Protein AF-A0A962MPN9-F1 (afdb_monomer_lite)

pLDDT: mean 79.96, std 17.38, range [30.86, 95.5]

Radius of gyration: 17.79 Å; chains: 1; bounding box: 42×38×43 Å

Foldseek 3Di:
DVLVQVLLCCLQPPDPDVVSVVCCVPPVVQCPHVLSVLVCLVPDDPNVPDPSCVDPSNDAPLVVQADPQSWGPDQKDADPVCVVVSVVVCCVPVVDDDDDDPPDDDDDDDCPPHPNVSVCVVNVSSVQVHVCCVPVVMDGPPDPDTDPDRDDDDDDDDD

Sequence (159 aa):
LDRIASAFTYYRSYTKVPAEKKLMEEKYSFLKTFEDFVHWFNDVEHIEEQEMMRWSHFRKQTDYICDANNNVIVDLLFPVEDMERGLELLHKRYHFTEEVPHKNKSAPQKYDKLPVKAIERYFSEDFKIWNQAINDKIIFNHNNKPGLNLPEENSVSYA

Structure (mmCIF, N/CA/C/O backbone):
data_AF-A0A962MPN9-F1
#
_entry.id   AF-A0A962MPN9-F1
#
loop_
_atom_site.group_PDB
_atom_site.id
_atom_site.type_symbol
_atom_site.label_atom_id
_atom_site.label_alt_id
_atom_site.label_comp_id
_atom_site.label_asym_id
_atom_site.label_entity_id
_atom_site.label_seq_id
_atom_site.pdbx_PDB_ins_code
_atom_site.Cartn_x
_atom_site.Cartn_y
_atom_site.Cartn_z
_atom_site.occupancy
_atom_site.B_iso_or_equiv
_atom_site.auth_seq_id
_atom_site.auth_comp_id
_atom_site.auth_asym_id
_atom_site.auth_atom_id
_atom_site.pdbx_PDB_model_num
ATOM 1 N N . LEU A 1 1 ? 3.409 0.975 4.683 1.00 89.50 1 LEU A N 1
ATOM 2 C CA . LEU A 1 1 ? 4.438 0.640 3.665 1.00 89.50 1 LEU A CA 1
ATOM 3 C C . LEU A 1 1 ? 4.542 -0.862 3.411 1.00 89.50 1 LEU A C 1
ATOM 5 O O . LEU A 1 1 ? 4.569 -1.242 2.246 1.00 89.50 1 LEU A O 1
ATOM 9 N N . ASP A 1 2 ? 4.505 -1.710 4.445 1.00 90.12 2 ASP A N 1
ATOM 10 C CA . ASP A 1 2 ? 4.624 -3.174 4.299 1.00 90.12 2 ASP A CA 1
ATOM 11 C C . ASP A 1 2 ? 3.665 -3.802 3.284 1.00 90.12 2 ASP A C 1
ATOM 13 O O . ASP A 1 2 ? 4.076 -4.638 2.482 1.00 90.12 2 ASP A O 1
ATOM 17 N N . ARG A 1 3 ? 2.406 -3.346 3.231 1.00 91.62 3 ARG A N 1
ATOM 18 C CA . ARG A 1 3 ? 1.443 -3.786 2.206 1.00 91.62 3 ARG A CA 1
ATOM 19 C C . ARG A 1 3 ? 1.958 -3.573 0.779 1.00 91.62 3 ARG A C 1
ATOM 21 O O . ARG A 1 3 ? 1.795 -4.440 -0.072 1.00 91.62 3 ARG A O 1
ATOM 28 N N . ILE A 1 4 ? 2.576 -2.424 0.520 1.00 93.81 4 ILE A N 1
ATOM 29 C CA . ILE A 1 4 ? 3.038 -2.016 -0.811 1.00 93.81 4 ILE A CA 1
ATOM 30 C C . ILE A 1 4 ? 4.305 -2.795 -1.179 1.00 93.81 4 ILE A C 1
ATOM 32 O O . ILE A 1 4 ? 4.406 -3.305 -2.292 1.00 93.81 4 ILE A O 1
ATOM 36 N N . ALA A 1 5 ? 5.226 -2.970 -0.228 1.00 93.50 5 ALA A N 1
ATOM 37 C CA . ALA A 1 5 ? 6.402 -3.821 -0.406 1.00 93.50 5 ALA A CA 1
ATOM 38 C C . ALA A 1 5 ? 6.016 -5.286 -0.667 1.00 93.50 5 ALA A C 1
ATOM 40 O O . ALA A 1 5 ? 6.582 -5.942 -1.547 1.00 93.50 5 ALA A O 1
ATOM 41 N N . SER A 1 6 ? 5.005 -5.784 0.050 1.00 91.81 6 SER A N 1
ATOM 42 C CA . SER A 1 6 ? 4.424 -7.110 -0.160 1.00 91.81 6 SER A CA 1
ATOM 43 C C . SER A 1 6 ? 3.791 -7.238 -1.550 1.00 91.81 6 SER A C 1
ATOM 45 O O . SER A 1 6 ? 4.087 -8.195 -2.261 1.00 91.81 6 SER A O 1
ATOM 47 N N . ALA A 1 7 ? 3.008 -6.247 -1.993 1.00 94.31 7 ALA A N 1
ATOM 48 C CA . ALA A 1 7 ? 2.419 -6.214 -3.334 1.00 94.31 7 ALA A CA 1
ATOM 49 C C . ALA A 1 7 ? 3.487 -6.230 -4.440 1.00 94.31 7 ALA A C 1
ATOM 51 O O . ALA A 1 7 ? 3.417 -7.047 -5.358 1.00 94.31 7 ALA A O 1
ATOM 52 N N . PHE A 1 8 ? 4.515 -5.385 -4.322 1.00 95.19 8 PHE A N 1
ATOM 53 C CA . PHE A 1 8 ? 5.650 -5.381 -5.243 1.00 95.19 8 PHE A CA 1
ATOM 54 C C . PHE A 1 8 ? 6.341 -6.752 -5.291 1.00 95.19 8 PHE A C 1
ATOM 56 O O . PHE A 1 8 ? 6.541 -7.321 -6.366 1.00 95.19 8 PHE A O 1
ATOM 63 N N . THR A 1 9 ? 6.646 -7.322 -4.123 1.00 93.56 9 THR A N 1
ATOM 64 C CA . THR A 1 9 ? 7.297 -8.635 -4.011 1.00 93.56 9 THR A CA 1
ATOM 65 C C . THR A 1 9 ? 6.435 -9.742 -4.616 1.00 93.56 9 THR A C 1
ATOM 67 O O . THR A 1 9 ? 6.953 -10.629 -5.300 1.00 93.56 9 THR A O 1
ATOM 70 N N . TYR A 1 10 ? 5.118 -9.683 -4.409 1.00 94.62 10 TYR A N 1
ATOM 71 C CA . TYR A 1 10 ? 4.167 -10.604 -5.012 1.00 94.62 10 TYR A CA 1
ATOM 72 C C . TYR A 1 10 ? 4.250 -10.564 -6.538 1.00 94.62 10 TYR A C 1
ATOM 74 O O . TYR A 1 10 ? 4.498 -11.602 -7.147 1.00 94.62 10 TYR A O 1
ATOM 82 N N . TYR A 1 11 ? 4.127 -9.398 -7.174 1.00 94.38 11 TYR A N 1
ATOM 83 C CA . TYR A 1 11 ? 4.184 -9.331 -8.639 1.00 94.38 11 TYR A CA 1
ATOM 84 C C . TYR A 1 11 ? 5.557 -9.684 -9.199 1.00 94.38 11 TYR A C 1
ATOM 86 O O . TYR A 1 11 ? 5.652 -10.326 -10.243 1.00 94.38 11 TYR A O 1
ATOM 94 N N . ARG A 1 12 ? 6.629 -9.319 -8.494 1.00 92.62 12 ARG A N 1
ATOM 95 C CA . ARG A 1 12 ? 7.991 -9.584 -8.954 1.00 92.62 12 ARG A CA 1
ATOM 96 C C . ARG A 1 12 ? 8.363 -11.067 -8.938 1.00 92.62 12 ARG A C 1
ATOM 98 O O . ARG A 1 12 ? 9.171 -11.480 -9.775 1.00 92.62 12 ARG A O 1
ATOM 105 N N . SER A 1 13 ? 7.815 -11.834 -7.994 1.00 91.56 13 SER A N 1
ATOM 106 C CA . SER A 1 13 ? 8.314 -13.181 -7.674 1.00 91.56 13 SER A CA 1
ATOM 107 C C . SER A 1 13 ? 7.246 -14.272 -7.637 1.00 91.56 13 SER A C 1
ATOM 109 O O . SER A 1 13 ? 7.570 -15.440 -7.837 1.00 91.56 13 SER A O 1
ATOM 111 N N . TYR A 1 14 ? 5.987 -13.924 -7.370 1.00 91.88 14 TYR A N 1
ATOM 112 C CA . TYR A 1 14 ? 4.946 -14.888 -7.002 1.00 91.88 14 TYR A CA 1
ATOM 113 C C . TYR A 1 14 ? 3.658 -14.798 -7.822 1.00 91.88 14 TYR A C 1
ATOM 115 O O . TYR A 1 14 ? 2.824 -15.702 -7.695 1.00 91.88 14 TYR A O 1
ATOM 123 N N . THR A 1 15 ? 3.468 -13.764 -8.652 1.00 91.69 15 THR A N 1
ATOM 124 C CA . THR A 1 15 ? 2.257 -13.676 -9.477 1.00 91.69 15 THR A CA 1
ATOM 125 C C . THR A 1 15 ? 2.124 -14.913 -10.357 1.00 91.69 15 THR A C 1
ATOM 127 O O . THR A 1 15 ? 3.067 -15.376 -11.005 1.00 91.69 15 THR A O 1
ATOM 130 N N . LYS A 1 16 ? 0.913 -15.468 -10.355 1.00 92.69 16 LYS A N 1
ATOM 131 C CA . LYS A 1 16 ? 0.535 -16.613 -11.187 1.00 92.69 16 LYS A CA 1
ATOM 132 C C . LYS A 1 16 ? -0.175 -16.177 -12.466 1.00 92.69 16 LYS A C 1
ATOM 134 O O . LYS A 1 16 ? -0.528 -17.035 -13.269 1.00 92.69 16 LYS A O 1
ATOM 139 N N . VAL A 1 17 ? -0.400 -14.875 -12.652 1.00 94.00 17 VAL A N 1
ATOM 140 C CA . VAL A 1 17 ? -1.077 -14.326 -13.827 1.00 94.00 17 VAL A CA 1
ATOM 141 C C . VAL A 1 17 ? -0.037 -14.126 -14.935 1.00 94.00 17 VAL A C 1
ATOM 143 O O . VAL A 1 17 ? 0.849 -13.280 -14.793 1.00 94.00 17 VAL A O 1
ATOM 146 N N . PRO A 1 18 ? -0.114 -14.862 -16.062 1.00 94.00 18 PRO A N 1
ATOM 147 C CA . PRO A 1 18 ? 0.922 -14.802 -17.095 1.00 94.00 18 PRO A CA 1
ATOM 148 C C . PRO A 1 18 ? 1.121 -13.404 -17.694 1.00 94.00 18 PRO A C 1
ATOM 150 O O . PRO A 1 18 ? 2.247 -13.027 -18.001 1.00 94.00 18 PRO A O 1
ATOM 153 N N . ALA A 1 19 ? 0.042 -12.627 -17.833 1.00 92.00 19 ALA A N 1
ATOM 154 C CA . ALA A 1 19 ? 0.103 -11.263 -18.357 1.00 92.00 19 ALA A CA 1
ATOM 155 C C . ALA A 1 19 ? 0.866 -10.308 -17.423 1.00 92.00 19 ALA A C 1
ATOM 157 O O . ALA A 1 19 ? 1.701 -9.539 -17.891 1.00 92.00 19 ALA A O 1
ATOM 158 N N . GLU A 1 20 ? 0.631 -10.392 -16.110 1.00 93.00 20 GLU A N 1
ATOM 159 C CA . GLU A 1 20 ? 1.348 -9.586 -15.112 1.00 93.00 20 GLU A CA 1
ATOM 160 C C . GLU A 1 20 ? 2.828 -9.962 -15.075 1.00 93.00 20 GLU A C 1
ATOM 162 O O . GLU A 1 20 ? 3.690 -9.087 -15.103 1.00 93.00 20 GLU A O 1
ATOM 167 N N . LYS A 1 21 ? 3.125 -11.269 -15.100 1.00 93.81 21 LYS A N 1
ATOM 168 C CA . LYS A 1 21 ? 4.500 -11.772 -15.161 1.00 93.81 21 LYS A CA 1
ATOM 169 C C . LYS A 1 21 ? 5.236 -11.236 -16.389 1.00 93.81 21 LYS A C 1
ATOM 171 O O . LYS A 1 21 ? 6.329 -10.694 -16.255 1.00 93.81 21 LYS A O 1
ATOM 176 N N . LYS A 1 22 ? 4.616 -11.339 -17.568 1.00 94.00 22 LYS A N 1
ATOM 177 C CA . LYS A 1 22 ? 5.178 -10.822 -18.819 1.00 94.00 22 LYS A CA 1
ATOM 178 C C . LYS A 1 22 ? 5.441 -9.318 -18.726 1.00 94.00 22 LYS A C 1
ATOM 180 O O . LYS A 1 22 ? 6.519 -8.866 -19.094 1.00 94.00 22 LYS A O 1
ATOM 185 N N . LEU A 1 23 ? 4.500 -8.547 -18.179 1.00 93.12 23 LEU A N 1
ATOM 186 C CA . LEU A 1 23 ? 4.677 -7.103 -18.031 1.00 93.12 23 LEU A CA 1
ATOM 187 C C . LEU A 1 23 ? 5.813 -6.751 -17.056 1.00 93.12 23 LEU A C 1
ATOM 189 O O . LEU A 1 23 ? 6.588 -5.835 -17.331 1.00 93.12 23 LEU A O 1
ATOM 193 N N . MET A 1 24 ? 5.960 -7.498 -15.955 1.00 94.12 24 MET A N 1
ATOM 194 C CA . MET A 1 24 ? 7.097 -7.347 -15.039 1.00 94.12 24 MET A CA 1
ATOM 195 C C . MET A 1 24 ? 8.438 -7.651 -15.716 1.00 94.12 24 MET A C 1
ATOM 197 O O . MET A 1 24 ? 9.421 -6.966 -15.452 1.00 94.12 24 MET A O 1
ATOM 201 N N . GLU A 1 25 ? 8.488 -8.660 -16.585 1.00 93.62 25 GLU A N 1
ATOM 202 C CA . GLU A 1 25 ? 9.706 -9.076 -17.291 1.00 93.62 25 GLU A CA 1
ATOM 203 C C . GLU A 1 25 ? 10.066 -8.160 -18.472 1.00 93.62 25 GLU A C 1
ATOM 205 O O . GLU A 1 25 ? 11.246 -7.962 -18.753 1.00 93.62 25 GLU A O 1
ATOM 210 N N . GLU A 1 26 ? 9.081 -7.582 -19.157 1.00 94.50 26 GLU A N 1
ATOM 211 C CA . GLU A 1 26 ? 9.316 -6.763 -20.352 1.00 94.50 26 GLU A CA 1
ATOM 212 C C . GLU A 1 26 ? 9.415 -5.270 -20.031 1.00 94.50 26 GLU A C 1
ATOM 214 O O . GLU A 1 26 ? 10.349 -4.601 -20.471 1.00 94.50 26 GLU A O 1
ATOM 219 N N . LYS A 1 27 ? 8.465 -4.740 -19.254 1.00 93.25 27 LYS A N 1
ATOM 220 C CA . LYS A 1 27 ? 8.316 -3.296 -19.020 1.00 93.25 27 LYS A CA 1
ATOM 221 C C . LYS A 1 27 ? 8.939 -2.845 -17.708 1.00 93.25 27 LYS A C 1
ATOM 223 O O . LYS A 1 27 ? 9.502 -1.759 -17.656 1.00 93.25 27 LYS A O 1
ATOM 228 N N . TYR A 1 28 ? 8.860 -3.670 -16.665 1.00 94.44 28 TYR A N 1
ATOM 229 C CA . TYR A 1 28 ? 9.300 -3.312 -15.311 1.00 94.44 28 TYR A CA 1
ATOM 230 C C . TYR A 1 28 ? 10.523 -4.109 -14.833 1.00 94.44 28 TYR A C 1
ATOM 232 O O . TYR A 1 28 ? 10.784 -4.202 -13.635 1.00 94.44 28 TYR A O 1
ATOM 240 N N . SER A 1 29 ? 11.318 -4.661 -15.755 1.00 95.00 29 SER A N 1
ATOM 241 C CA . SER A 1 29 ? 12.476 -5.512 -15.430 1.00 95.00 29 SER A CA 1
ATOM 242 C C . SER A 1 29 ? 13.605 -4.791 -14.692 1.00 95.00 29 SER A C 1
ATOM 244 O O . SER A 1 29 ? 14.422 -5.432 -14.023 1.00 95.00 29 SER A O 1
ATOM 246 N N . PHE A 1 30 ? 13.642 -3.461 -14.787 1.00 94.38 30 PHE A N 1
ATOM 247 C CA . PHE A 1 30 ? 14.568 -2.610 -14.045 1.00 94.38 30 PHE A CA 1
ATOM 248 C C . PHE A 1 30 ? 14.208 -2.489 -12.554 1.00 94.38 30 PHE A C 1
ATOM 250 O O . PHE A 1 30 ? 15.084 -2.168 -11.757 1.00 94.38 30 PHE A O 1
ATOM 257 N N . LEU A 1 31 ? 12.971 -2.814 -12.159 1.00 95.50 31 LEU A N 1
ATOM 258 C CA . LEU A 1 31 ? 12.532 -2.842 -10.763 1.00 95.50 31 LEU A CA 1
ATOM 259 C C . LEU A 1 31 ? 12.936 -4.171 -10.111 1.00 95.50 31 LEU A C 1
ATOM 261 O O . LEU A 1 31 ? 12.177 -5.147 -10.093 1.00 95.50 31 LEU A O 1
ATOM 265 N N . LYS A 1 32 ? 14.170 -4.250 -9.609 1.00 94.19 32 LYS A N 1
ATOM 266 C CA . LYS A 1 32 ? 14.713 -5.480 -9.004 1.00 94.19 32 LYS A CA 1
ATOM 267 C C . LYS A 1 32 ? 14.435 -5.553 -7.511 1.00 94.19 32 LYS A C 1
ATOM 269 O O . LYS A 1 32 ? 14.269 -6.646 -6.973 1.00 94.19 32 LYS A O 1
ATOM 274 N N . THR A 1 33 ? 14.382 -4.403 -6.860 1.00 94.12 33 THR A N 1
ATOM 275 C CA . THR A 1 33 ? 14.201 -4.248 -5.422 1.00 94.12 33 THR A CA 1
ATOM 276 C C . THR A 1 33 ? 13.030 -3.320 -5.124 1.00 94.12 33 THR A C 1
ATOM 278 O O . THR A 1 33 ? 12.568 -2.572 -5.986 1.00 94.12 33 THR A O 1
ATOM 281 N N . PHE A 1 34 ? 12.542 -3.357 -3.882 1.00 93.75 34 PHE A N 1
ATOM 282 C CA . PHE A 1 34 ? 11.523 -2.402 -3.454 1.00 93.75 34 PHE A CA 1
ATOM 283 C C . PHE A 1 34 ? 12.058 -0.962 -3.458 1.00 93.75 34 PHE A C 1
ATOM 285 O O . PHE A 1 34 ? 11.311 -0.038 -3.746 1.00 93.75 34 PHE A O 1
ATOM 292 N N . GLU A 1 35 ? 13.355 -0.769 -3.210 1.00 94.19 35 GLU A N 1
ATOM 293 C CA . GLU A 1 35 ? 14.014 0.534 -3.333 1.00 94.19 35 GLU A CA 1
ATOM 294 C C . GLU A 1 35 ? 13.963 1.061 -4.776 1.00 94.19 35 GLU A C 1
ATOM 296 O O . GLU A 1 35 ? 13.543 2.199 -4.978 1.00 94.19 35 GLU A O 1
ATOM 301 N N . ASP A 1 36 ? 14.257 0.221 -5.779 1.00 94.44 36 ASP A N 1
ATOM 302 C CA . ASP A 1 36 ? 14.101 0.595 -7.197 1.00 94.44 36 ASP A CA 1
ATOM 303 C C . ASP A 1 36 ? 12.661 1.024 -7.500 1.00 94.44 36 ASP A C 1
ATOM 305 O O . ASP A 1 36 ? 12.433 2.015 -8.192 1.00 94.44 36 ASP A O 1
ATOM 309 N N . PHE A 1 37 ? 11.681 0.291 -6.957 1.00 95.12 37 PHE A N 1
ATOM 310 C CA . PHE A 1 37 ? 10.267 0.637 -7.085 1.00 95.12 37 PHE A CA 1
ATOM 311 C C . PHE A 1 37 ? 9.956 1.995 -6.459 1.00 95.12 37 PHE A C 1
ATOM 313 O O . PHE A 1 37 ? 9.275 2.793 -7.094 1.00 95.12 37 PHE A O 1
ATOM 320 N N . VAL A 1 38 ? 10.460 2.291 -5.258 1.00 94.44 38 VAL A N 1
ATOM 321 C CA . VAL A 1 38 ? 10.243 3.594 -4.611 1.00 94.44 38 VAL A CA 1
ATOM 322 C C . VAL A 1 38 ? 10.856 4.723 -5.438 1.00 94.44 38 VAL A C 1
ATOM 324 O O . VAL A 1 38 ? 10.197 5.740 -5.646 1.00 94.44 38 VAL A O 1
ATOM 327 N N . HIS A 1 39 ? 12.082 4.564 -5.938 1.00 93.56 39 HIS A N 1
ATOM 328 C CA . HIS A 1 39 ? 12.716 5.576 -6.787 1.00 93.56 39 HIS A CA 1
ATOM 329 C C . HIS A 1 39 ? 11.924 5.817 -8.069 1.00 93.56 39 HIS A C 1
ATOM 331 O O . HIS A 1 39 ? 11.510 6.943 -8.328 1.00 93.56 39 HIS A O 1
ATOM 337 N N . TRP A 1 40 ? 11.599 4.746 -8.792 1.00 93.50 40 TRP A N 1
ATOM 338 C CA . TRP A 1 40 ? 10.746 4.822 -9.972 1.00 93.50 40 TRP A CA 1
ATOM 339 C C . TRP A 1 40 ? 9.404 5.500 -9.678 1.00 93.50 40 TRP A C 1
ATOM 341 O O . TRP A 1 40 ? 8.980 6.369 -10.428 1.00 93.50 40 TRP A O 1
ATOM 351 N N . PHE A 1 41 ? 8.756 5.166 -8.562 1.00 93.62 41 PHE A N 1
ATOM 352 C CA . PHE A 1 41 ? 7.472 5.754 -8.186 1.00 93.62 41 PHE A CA 1
ATOM 353 C C . PHE A 1 41 ? 7.565 7.271 -7.953 1.00 93.62 41 PHE A C 1
ATOM 355 O O . PHE A 1 41 ? 6.614 7.992 -8.240 1.00 93.62 41 PHE A O 1
ATOM 362 N N . ASN A 1 42 ? 8.690 7.770 -7.431 1.00 91.12 42 ASN A N 1
ATOM 363 C CA . ASN A 1 42 ? 8.895 9.210 -7.240 1.00 91.12 42 ASN A CA 1
ATOM 364 C C . ASN A 1 42 ? 9.197 9.957 -8.539 1.00 91.12 42 ASN A C 1
ATOM 366 O O . ASN A 1 42 ? 8.844 11.130 -8.643 1.00 91.12 42 ASN A O 1
ATOM 370 N N . ASP A 1 43 ? 9.855 9.291 -9.486 1.00 89.75 43 ASP A N 1
ATOM 371 C CA . ASP A 1 43 ? 10.333 9.904 -10.727 1.00 89.75 43 ASP A CA 1
ATOM 372 C C . ASP A 1 43 ? 9.277 9.878 -11.848 1.00 89.75 43 ASP A C 1
ATOM 374 O O . ASP A 1 43 ? 9.426 10.559 -12.862 1.00 89.75 43 ASP A O 1
ATOM 378 N N . VAL A 1 44 ? 8.208 9.091 -11.692 1.00 83.62 44 VAL A N 1
ATOM 379 C CA . VAL A 1 44 ? 7.149 8.943 -12.698 1.00 83.62 44 VAL A CA 1
ATOM 380 C C . VAL A 1 44 ? 6.099 10.042 -12.583 1.00 83.62 44 VAL A C 1
ATOM 382 O O . VAL A 1 44 ? 5.385 10.162 -11.586 1.00 83.62 44 VAL A O 1
ATOM 385 N N . GLU A 1 45 ? 5.927 10.780 -13.676 1.00 79.81 45 GLU A N 1
ATOM 386 C CA . GLU A 1 45 ? 4.739 11.597 -13.905 1.00 79.81 45 GLU A CA 1
ATOM 387 C C . GLU A 1 45 ? 3.553 10.692 -14.293 1.00 79.81 45 GLU A C 1
ATOM 389 O O . GLU A 1 45 ? 3.714 9.722 -15.036 1.00 79.81 45 GLU A O 1
ATOM 394 N N . HIS A 1 46 ? 2.356 10.999 -13.784 1.00 79.62 46 HIS A N 1
ATOM 395 C CA . HIS A 1 46 ? 1.116 10.252 -14.059 1.00 79.62 46 HIS A CA 1
ATOM 396 C C . HIS A 1 46 ? 1.149 8.782 -13.611 1.00 79.62 46 HIS A C 1
ATOM 398 O O . HIS A 1 46 ? 0.922 7.845 -14.381 1.00 79.62 46 HIS A O 1
ATOM 404 N N . ILE A 1 47 ? 1.420 8.562 -12.326 1.00 83.44 47 ILE A N 1
ATOM 405 C CA . ILE A 1 47 ? 1.511 7.223 -11.738 1.00 83.44 47 ILE A CA 1
ATOM 406 C C . ILE A 1 47 ? 0.203 6.413 -11.880 1.00 83.44 47 ILE A C 1
ATOM 408 O O . ILE A 1 47 ? 0.258 5.202 -12.078 1.00 83.44 47 ILE A O 1
ATOM 412 N N . GLU A 1 48 ? -0.967 7.063 -11.879 1.00 78.56 48 GLU A N 1
ATOM 413 C CA . GLU A 1 48 ? -2.285 6.445 -12.113 1.00 78.56 48 GLU A CA 1
ATOM 414 C C . GLU A 1 48 ? -2.422 5.820 -13.515 1.00 78.56 48 GLU A C 1
ATOM 416 O O . GLU A 1 48 ? -3.204 4.887 -13.733 1.00 78.56 48 GLU A O 1
ATOM 421 N N . GLU A 1 49 ? -1.677 6.337 -14.492 1.00 80.56 49 GLU A N 1
ATOM 422 C CA . GLU A 1 49 ? -1.695 5.846 -15.870 1.00 80.56 49 GLU A CA 1
ATOM 423 C C . GLU A 1 49 ? -0.834 4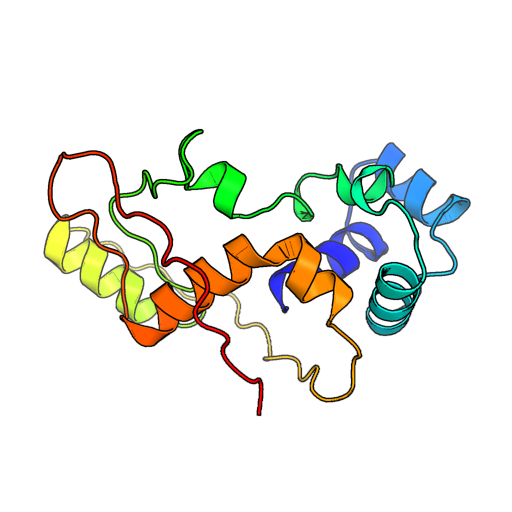.590 -16.042 1.00 80.56 49 GLU A C 1
ATOM 425 O O . GLU A 1 49 ? -0.981 3.860 -17.027 1.00 80.56 49 GLU A O 1
ATOM 430 N N . GLN A 1 50 ? 0.021 4.285 -15.061 1.00 84.94 50 GLN A N 1
ATOM 431 C CA . GLN A 1 50 ? 0.868 3.104 -15.090 1.00 84.94 50 GLN A CA 1
ATOM 432 C C . GLN A 1 50 ? 0.035 1.831 -14.926 1.00 84.94 50 GLN A C 1
ATOM 434 O O . GLN A 1 50 ? -0.680 1.642 -13.945 1.00 84.94 50 GLN A O 1
ATOM 439 N N . GLU A 1 51 ? 0.182 0.902 -15.871 1.00 87.88 51 GLU A N 1
ATOM 440 C CA . GLU A 1 51 ? -0.557 -0.367 -15.884 1.00 87.88 51 GLU A CA 1
ATOM 441 C C . GLU A 1 51 ? -0.378 -1.175 -14.596 1.00 87.88 51 GLU A C 1
ATOM 443 O O . GLU A 1 51 ? -1.352 -1.736 -14.098 1.00 87.88 51 GLU A O 1
ATOM 448 N N . MET A 1 52 ? 0.831 -1.183 -14.021 1.00 87.38 52 MET A N 1
ATOM 449 C CA . MET A 1 52 ? 1.099 -1.850 -12.742 1.00 87.38 52 MET A CA 1
ATOM 450 C C . MET A 1 52 ? 0.202 -1.319 -11.612 1.00 87.38 52 MET A C 1
ATOM 452 O O . MET A 1 52 ? -0.271 -2.098 -10.787 1.00 87.38 52 MET A O 1
ATOM 456 N N . MET A 1 53 ? -0.100 -0.017 -11.597 1.00 89.81 53 MET A N 1
ATOM 457 C CA . MET A 1 53 ? -0.931 0.600 -10.556 1.00 89.81 53 MET A CA 1
ATOM 458 C C . MET A 1 53 ? -2.408 0.217 -10.651 1.00 89.81 53 MET A C 1
ATOM 460 O O . MET A 1 53 ? -3.152 0.400 -9.690 1.00 89.81 53 MET A O 1
ATOM 464 N N . ARG A 1 54 ? -2.832 -0.371 -11.775 1.00 88.38 54 ARG A N 1
ATOM 465 C CA . ARG A 1 54 ? -4.193 -0.892 -11.969 1.00 88.38 54 ARG A CA 1
ATOM 466 C C . ARG A 1 54 ? -4.369 -2.304 -11.420 1.00 88.38 54 ARG A C 1
ATOM 468 O O . ARG A 1 54 ? -5.487 -2.819 -11.410 1.00 88.38 54 ARG A O 1
ATOM 475 N N . TRP A 1 55 ? -3.291 -2.958 -10.994 1.00 91.75 55 TRP A N 1
ATOM 476 C CA . TRP A 1 55 ? -3.373 -4.316 -10.481 1.00 91.75 55 TRP A CA 1
ATOM 477 C C . TRP A 1 55 ? -3.927 -4.355 -9.054 1.00 91.75 55 TRP A C 1
ATOM 479 O O . TRP A 1 55 ? -3.682 -3.469 -8.236 1.00 91.75 55 TRP A O 1
ATOM 489 N N . SER A 1 56 ? -4.648 -5.429 -8.727 1.00 90.00 56 SER A N 1
ATOM 490 C CA . SER A 1 56 ? -5.468 -5.536 -7.510 1.00 90.00 56 SER A CA 1
ATOM 491 C C . SER A 1 56 ? -4.700 -5.298 -6.204 1.00 90.00 56 SER A C 1
ATOM 493 O O . SER A 1 56 ? -5.215 -4.621 -5.317 1.00 90.00 56 SER A O 1
ATOM 495 N N . HIS A 1 57 ? -3.461 -5.783 -6.089 1.00 90.62 57 HIS A N 1
ATOM 496 C CA . HIS A 1 57 ? -2.628 -5.575 -4.895 1.00 90.62 57 HIS A CA 1
ATOM 497 C C . HIS A 1 57 ? -2.132 -4.126 -4.717 1.00 90.62 57 HIS A C 1
ATOM 499 O O . HIS A 1 57 ? -1.770 -3.759 -3.601 1.00 90.62 57 HIS A O 1
ATOM 505 N N . PHE A 1 58 ? -2.135 -3.299 -5.771 1.00 92.62 58 PHE A N 1
ATOM 506 C CA . PHE A 1 58 ? -1.820 -1.865 -5.686 1.00 92.62 58 PHE A CA 1
ATOM 507 C C . PHE A 1 58 ? -3.059 -0.983 -5.541 1.00 92.62 58 PHE A C 1
ATOM 509 O O . PHE A 1 58 ? -2.927 0.219 -5.309 1.00 92.62 58 PHE A O 1
ATOM 516 N N . ARG A 1 59 ? -4.261 -1.567 -5.598 1.00 91.88 59 ARG A N 1
ATOM 517 C CA . ARG A 1 59 ? -5.497 -0.849 -5.291 1.00 91.88 59 ARG A CA 1
ATOM 518 C C . ARG A 1 59 ? -5.439 -0.273 -3.873 1.00 91.88 59 ARG A C 1
ATOM 520 O O . ARG A 1 59 ? -4.850 -0.889 -2.973 1.00 91.88 59 ARG A O 1
ATOM 527 N N . LYS A 1 60 ? -6.009 0.918 -3.678 1.00 92.31 60 LYS A N 1
ATOM 528 C CA . LYS A 1 60 ? -6.121 1.548 -2.356 1.00 92.31 60 LYS A CA 1
ATOM 529 C C . LYS A 1 60 ? -7.016 0.694 -1.461 1.00 92.31 60 LYS A C 1
ATOM 531 O O . LYS A 1 60 ? -7.941 0.045 -1.942 1.00 92.31 60 LYS A O 1
ATOM 536 N N . GLN A 1 61 ? -6.710 0.637 -0.172 1.00 91.62 61 GLN A N 1
ATOM 537 C CA . GLN A 1 61 ? -7.543 -0.079 0.793 1.00 91.62 61 GLN A CA 1
ATOM 538 C C . GLN A 1 61 ? -8.871 0.643 1.009 1.00 91.62 61 GLN A C 1
ATOM 540 O O . GLN A 1 61 ? -9.892 -0.023 1.161 1.00 91.62 61 GLN A O 1
ATOM 545 N N . THR A 1 62 ? -8.866 1.977 0.951 1.00 91.69 62 THR A N 1
ATOM 546 C CA . THR A 1 62 ? -10.069 2.820 1.034 1.00 91.69 62 THR A CA 1
ATOM 547 C C . THR A 1 62 ? -11.138 2.420 0.019 1.00 91.69 62 THR A C 1
ATOM 549 O O . THR A 1 62 ? -12.307 2.354 0.381 1.00 91.69 62 THR A O 1
ATOM 552 N N . ASP A 1 63 ? -10.751 2.004 -1.190 1.00 91.00 63 ASP A N 1
ATOM 553 C CA . ASP A 1 63 ? -11.677 1.500 -2.217 1.00 91.00 63 ASP A CA 1
ATOM 554 C C . ASP A 1 63 ? -12.516 0.283 -1.777 1.00 91.00 63 ASP A 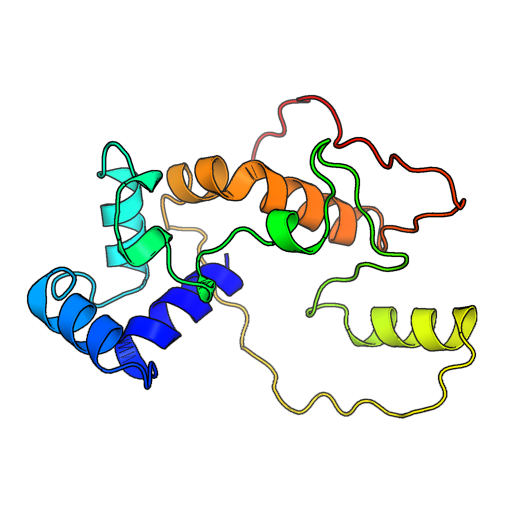C 1
ATOM 556 O O . ASP A 1 63 ? -13.520 -0.032 -2.417 1.00 91.00 63 ASP A O 1
ATOM 560 N N . TYR A 1 64 ? -12.079 -0.454 -0.751 1.00 91.00 64 TYR A N 1
ATOM 561 C CA . TYR A 1 64 ? -12.776 -1.635 -0.232 1.00 91.00 64 TYR A CA 1
ATOM 562 C C . TYR A 1 64 ? -13.598 -1.352 1.024 1.00 91.00 64 TYR A C 1
ATOM 564 O O . TYR A 1 64 ? -14.501 -2.124 1.343 1.00 91.00 64 TYR A O 1
ATOM 572 N N . ILE A 1 65 ? -13.258 -0.297 1.764 1.00 89.88 65 ILE A N 1
ATOM 573 C CA . ILE A 1 65 ? -13.809 -0.033 3.100 1.00 89.88 65 ILE A CA 1
ATOM 574 C C . ILE A 1 65 ? -14.537 1.300 3.198 1.00 89.88 65 ILE A C 1
ATOM 576 O O . ILE A 1 65 ? -15.097 1.576 4.257 1.00 89.88 65 ILE A O 1
ATOM 580 N N . CYS A 1 66 ? -14.547 2.102 2.132 1.00 87.44 66 CYS A N 1
ATOM 581 C CA . CYS A 1 66 ? -15.256 3.369 2.066 1.00 87.44 66 CYS A CA 1
ATOM 582 C C . CYS A 1 66 ? -16.358 3.367 0.995 1.00 87.44 66 CYS A C 1
ATOM 584 O O . CYS A 1 66 ? -16.276 2.655 -0.006 1.00 87.44 66 CYS A O 1
ATOM 586 N N . ASP A 1 67 ? -17.392 4.183 1.205 1.00 87.25 67 ASP A N 1
ATOM 587 C CA . ASP A 1 67 ? -18.371 4.520 0.168 1.00 87.25 67 ASP A CA 1
ATOM 588 C C . ASP A 1 67 ? -17.829 5.584 -0.809 1.00 87.25 67 ASP A C 1
ATOM 590 O O . ASP A 1 67 ? -16.709 6.079 -0.679 1.00 87.25 67 ASP A O 1
ATOM 594 N N . ALA A 1 68 ? -18.647 5.973 -1.792 1.00 86.19 68 ALA A N 1
ATOM 595 C CA . ALA A 1 68 ? -18.296 7.001 -2.778 1.00 86.19 68 ALA A CA 1
ATOM 596 C C . ALA A 1 68 ? -18.084 8.410 -2.183 1.00 86.19 68 ALA A C 1
ATOM 598 O O . ALA A 1 68 ? -17.575 9.287 -2.875 1.00 86.19 68 ALA A O 1
ATOM 59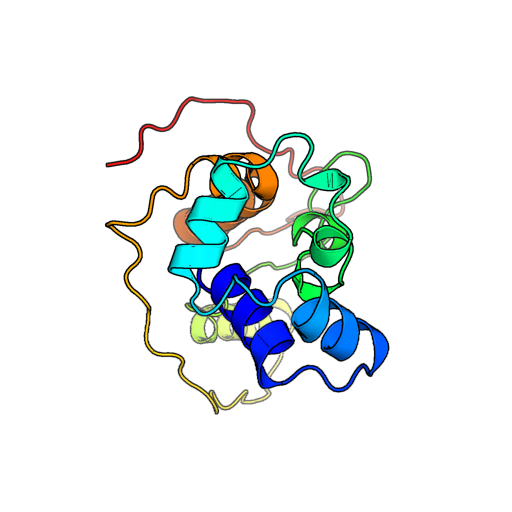9 N N . ASN A 1 69 ? -18.480 8.634 -0.928 1.00 83.00 69 ASN A N 1
ATOM 600 C CA . ASN A 1 69 ? -18.271 9.878 -0.190 1.00 83.00 69 ASN A CA 1
ATOM 601 C C . ASN A 1 69 ? -17.107 9.759 0.810 1.00 83.00 69 ASN A C 1
ATOM 603 O O . ASN A 1 69 ? -16.985 10.598 1.700 1.00 83.00 69 ASN A O 1
ATOM 607 N N . ASN A 1 70 ? -16.265 8.727 0.679 1.00 76.62 70 ASN A N 1
ATOM 608 C CA . ASN A 1 70 ? -15.143 8.431 1.566 1.00 76.62 70 ASN A CA 1
ATOM 609 C C . ASN A 1 70 ? -15.529 8.108 3.024 1.00 76.62 70 ASN A C 1
ATOM 611 O O . ASN A 1 70 ? -14.686 8.193 3.919 1.00 76.62 70 ASN A O 1
ATOM 615 N N . ASN A 1 71 ? -16.768 7.683 3.279 1.00 81.44 71 ASN A N 1
ATOM 616 C CA . ASN A 1 71 ? -17.178 7.235 4.609 1.00 81.44 71 ASN A CA 1
ATOM 617 C C . ASN A 1 71 ? -16.833 5.766 4.814 1.00 81.44 71 ASN A C 1
ATOM 619 O O . ASN A 1 71 ? -17.190 4.941 3.977 1.00 81.44 71 ASN A O 1
ATOM 623 N N . VAL A 1 72 ? -16.244 5.416 5.960 1.00 83.56 72 VAL A N 1
ATOM 624 C CA . VAL A 1 72 ? -15.981 4.012 6.319 1.00 83.56 72 VAL A CA 1
ATOM 625 C C . VAL A 1 72 ? -17.301 3.235 6.458 1.00 83.56 72 VAL A C 1
ATOM 627 O O . VAL A 1 72 ? -18.167 3.614 7.247 1.00 83.56 72 VAL A O 1
ATOM 630 N N . ILE A 1 73 ? -17.451 2.139 5.707 1.00 86.62 73 ILE A N 1
ATOM 631 C CA . ILE A 1 73 ? -18.675 1.313 5.644 1.00 86.62 73 ILE A CA 1
ATOM 632 C C . ILE A 1 73 ? -18.591 0.005 6.439 1.00 86.62 73 ILE A C 1
ATOM 634 O O . ILE A 1 73 ? -19.539 -0.777 6.433 1.00 86.62 73 ILE A O 1
ATOM 638 N N . VAL A 1 74 ? -17.468 -0.257 7.106 1.00 84.25 74 VAL A N 1
ATOM 639 C CA . VAL A 1 74 ? -17.279 -1.458 7.931 1.00 84.25 74 VAL A CA 1
ATOM 640 C C . VAL A 1 74 ? -17.571 -1.174 9.404 1.00 84.25 74 VAL A C 1
ATOM 642 O O . VAL A 1 74 ? -17.301 -0.083 9.903 1.00 84.25 74 VAL A O 1
ATOM 645 N N . ASP A 1 75 ? -18.094 -2.172 10.121 1.00 81.00 75 ASP A N 1
ATOM 646 C CA . ASP A 1 75 ? -18.407 -2.045 11.553 1.00 81.00 75 ASP A CA 1
ATOM 647 C C . ASP A 1 75 ? -17.163 -2.041 12.446 1.00 81.00 75 ASP A C 1
ATOM 649 O O . ASP A 1 75 ? -17.177 -1.482 13.548 1.00 81.00 75 ASP A O 1
ATOM 653 N N . LEU A 1 76 ? -16.112 -2.725 11.991 1.00 80.56 76 LEU A N 1
ATOM 654 C CA . LEU A 1 76 ? -14.868 -2.905 12.716 1.00 80.56 76 LEU A CA 1
ATOM 655 C C . LEU A 1 76 ? -13.694 -2.933 11.736 1.00 80.56 76 LEU A C 1
ATOM 657 O O . LEU A 1 76 ? -13.659 -3.756 10.822 1.00 80.56 76 LEU A O 1
ATOM 661 N N . LEU A 1 77 ? -12.710 -2.069 11.980 1.00 85.88 77 LEU A N 1
ATOM 662 C CA . LEU A 1 77 ? -11.424 -2.066 11.289 1.00 85.88 77 LEU A CA 1
ATOM 663 C C . LEU A 1 77 ? -10.292 -2.097 12.319 1.00 85.88 77 LEU A C 1
ATOM 665 O O . LEU A 1 77 ? -10.266 -1.279 13.241 1.00 85.88 77 LEU A O 1
ATOM 669 N N . PHE A 1 78 ? -9.353 -3.026 12.150 1.00 84.06 78 PHE A N 1
ATOM 670 C CA . PHE A 1 78 ? -8.154 -3.131 12.977 1.00 84.06 78 PHE A CA 1
ATOM 671 C C . PHE A 1 78 ? -6.934 -3.522 12.129 1.00 84.06 78 PHE A C 1
ATOM 673 O O . PHE A 1 78 ? -7.088 -4.194 11.105 1.00 84.06 78 PHE A O 1
ATOM 680 N N . PRO A 1 79 ? -5.726 -3.094 12.531 1.00 84.19 79 PRO A N 1
ATOM 681 C CA . PRO A 1 79 ? -4.492 -3.436 11.836 1.00 84.19 79 PRO A CA 1
ATOM 682 C C . PRO A 1 79 ? -4.136 -4.919 12.007 1.00 84.19 79 PRO A C 1
ATOM 684 O O . PRO A 1 79 ? -4.401 -5.512 13.053 1.00 84.19 79 PRO A O 1
ATOM 687 N N . VAL A 1 80 ? -3.482 -5.518 11.007 1.00 83.00 80 VAL A N 1
ATOM 688 C CA . VAL A 1 80 ? -3.016 -6.922 11.062 1.00 83.00 80 VAL A CA 1
ATOM 689 C C . VAL A 1 80 ? -2.007 -7.120 12.203 1.00 83.00 80 VAL A C 1
ATOM 691 O O . VAL A 1 80 ? -1.941 -8.173 12.829 1.00 83.00 80 VAL A O 1
ATOM 694 N N . GLU A 1 81 ? -1.255 -6.075 12.507 1.00 79.88 81 GLU A N 1
ATOM 695 C CA . GLU A 1 81 ? -0.242 -5.971 13.544 1.00 79.88 81 GLU A CA 1
ATOM 696 C C . GLU A 1 81 ? -0.856 -5.998 14.955 1.00 79.88 81 GLU A C 1
ATOM 698 O O . GLU A 1 81 ? -0.165 -6.374 15.897 1.00 79.88 81 GLU A O 1
ATOM 703 N N . ASP A 1 82 ? -2.147 -5.665 15.094 1.00 81.06 82 ASP A N 1
ATOM 704 C CA . ASP A 1 82 ? -2.927 -5.740 16.344 1.00 81.06 82 ASP A CA 1
ATOM 705 C C . ASP A 1 82 ? -4.080 -6.761 16.211 1.00 81.06 82 ASP A C 1
ATOM 707 O O . ASP A 1 82 ? -5.184 -6.572 16.729 1.00 81.06 82 ASP A O 1
ATOM 711 N N . MET A 1 83 ? -3.844 -7.853 15.467 1.00 83.75 83 MET A N 1
ATOM 712 C CA . MET A 1 83 ? -4.854 -8.883 15.185 1.00 83.75 83 MET A CA 1
ATOM 713 C C . MET A 1 83 ? -5.437 -9.507 16.456 1.00 83.75 83 MET A C 1
ATOM 715 O O . MET A 1 83 ? -6.644 -9.715 16.515 1.00 83.75 83 MET A O 1
ATOM 719 N N . GLU A 1 84 ? -4.613 -9.784 17.472 1.00 82.88 84 GLU A N 1
ATOM 720 C CA . GLU A 1 84 ? -5.076 -10.361 18.746 1.00 82.88 84 GLU A CA 1
ATOM 721 C C . GLU A 1 84 ? -6.157 -9.482 19.377 1.00 82.88 84 GLU A C 1
ATOM 723 O O . GLU A 1 84 ? -7.251 -9.950 19.695 1.00 82.88 84 GLU A O 1
ATOM 728 N N . ARG A 1 85 ? -5.905 -8.176 19.449 1.00 81.19 85 ARG A N 1
ATOM 729 C CA . ARG A 1 85 ? -6.887 -7.228 19.951 1.00 81.19 85 ARG A CA 1
ATOM 730 C C . ARG A 1 85 ? -8.102 -7.105 19.039 1.00 81.19 85 ARG A C 1
ATOM 732 O O . ARG A 1 85 ? -9.222 -7.030 19.537 1.00 81.19 85 ARG A O 1
ATOM 739 N N . GLY A 1 86 ? -7.903 -7.094 17.722 1.00 83.31 86 GLY A N 1
ATOM 740 C CA . GLY A 1 86 ? -8.986 -7.148 16.739 1.00 83.31 86 GLY A CA 1
ATOM 741 C C . GLY A 1 86 ? -9.969 -8.288 17.015 1.00 83.31 86 GLY A C 1
ATOM 742 O O . GLY A 1 86 ? -11.183 -8.081 17.086 1.00 83.31 86 GLY A O 1
ATOM 743 N N . LEU A 1 87 ? -9.429 -9.483 17.260 1.00 84.81 87 LEU A N 1
ATOM 744 C CA . LEU A 1 87 ? -10.188 -10.688 17.584 1.00 84.81 87 LEU A CA 1
ATOM 745 C C . LEU A 1 87 ? -10.886 -10.594 18.944 1.00 84.81 87 LEU A C 1
ATOM 747 O O . LEU A 1 87 ? -12.051 -10.973 19.049 1.00 84.81 87 LEU A O 1
ATOM 751 N N . GLU A 1 88 ? -10.240 -10.033 19.971 1.00 83.88 88 GLU A N 1
ATOM 752 C CA . GLU A 1 88 ? -10.890 -9.807 21.272 1.00 83.88 88 GLU A CA 1
ATOM 753 C C . GLU A 1 88 ? -12.156 -8.949 21.150 1.00 83.88 88 GLU A C 1
ATOM 755 O O . GLU A 1 88 ? -13.138 -9.157 21.865 1.00 83.88 88 GLU A O 1
ATOM 760 N N . LEU A 1 89 ? -12.151 -7.968 20.250 1.00 82.62 89 LEU A N 1
ATOM 761 C CA . LEU A 1 89 ? -13.290 -7.077 20.036 1.00 82.62 89 LEU A CA 1
ATOM 762 C C . LEU A 1 89 ? -14.394 -7.750 19.243 1.00 82.62 89 LEU A C 1
ATOM 764 O O . LEU A 1 89 ? -15.567 -7.554 19.563 1.00 82.62 89 LEU A O 1
ATOM 768 N N . LEU A 1 90 ? -14.027 -8.560 18.248 1.00 84.69 90 LEU A N 1
ATOM 769 C CA . LEU A 1 90 ? -14.974 -9.426 17.555 1.00 84.69 90 LEU A CA 1
ATOM 770 C C . LEU A 1 90 ? -15.660 -10.365 18.550 1.00 84.69 90 LEU A C 1
ATOM 772 O O . LEU A 1 90 ? -16.887 -10.463 18.547 1.00 84.69 90 LEU A O 1
ATOM 776 N N . HIS A 1 91 ? -14.901 -10.975 19.464 1.00 83.81 91 HIS A N 1
ATOM 777 C CA . HIS A 1 91 ? -15.455 -11.829 20.509 1.00 83.81 91 HIS A CA 1
ATOM 778 C C . HIS A 1 91 ? -16.398 -11.056 21.440 1.00 83.81 91 HIS A C 1
ATOM 780 O O . HIS A 1 91 ? -17.526 -11.487 21.673 1.00 83.81 91 HIS A O 1
ATOM 786 N N . LYS A 1 92 ? -15.987 -9.875 21.922 1.00 82.44 92 LYS A N 1
ATOM 787 C CA . LYS A 1 92 ? -16.809 -9.038 22.815 1.00 82.44 92 LYS A CA 1
ATOM 788 C C . LYS A 1 92 ? -18.092 -8.531 22.157 1.00 82.44 92 LYS A C 1
ATOM 790 O O . LYS A 1 92 ? -19.113 -8.446 22.831 1.00 82.44 92 LYS A O 1
ATOM 795 N N . ARG A 1 93 ? -18.042 -8.151 20.876 1.00 81.75 93 ARG A N 1
ATOM 796 C CA . ARG A 1 93 ? -19.167 -7.509 20.177 1.00 81.75 93 ARG A CA 1
ATOM 797 C C . ARG A 1 93 ? -20.116 -8.504 19.522 1.00 81.75 93 ARG A C 1
ATOM 799 O O . ARG A 1 93 ? -21.318 -8.266 19.520 1.00 81.75 93 ARG A O 1
ATOM 806 N N . TYR A 1 94 ? -19.582 -9.584 18.963 1.00 83.06 94 TYR A N 1
ATOM 807 C CA . TYR A 1 94 ? -20.343 -10.533 18.149 1.00 83.06 94 TYR A CA 1
ATOM 808 C C . TYR A 1 94 ? -20.397 -11.936 18.748 1.00 83.06 94 TYR A C 1
ATOM 810 O O . TYR A 1 94 ? -20.906 -12.846 18.102 1.00 83.06 94 TYR A O 1
ATOM 818 N N . HIS A 1 95 ? -19.883 -12.124 19.968 1.00 84.50 95 HIS A N 1
ATOM 819 C CA . HIS A 1 95 ? -19.801 -13.433 20.622 1.00 84.50 95 HIS A CA 1
ATOM 820 C C . HIS A 1 95 ? -19.065 -14.474 19.762 1.00 84.50 95 HIS A C 1
ATOM 822 O O . HIS A 1 95 ? -19.393 -15.656 19.775 1.00 84.50 95 HIS A O 1
ATOM 828 N N . PHE A 1 96 ? -18.066 -14.021 19.000 1.00 78.88 96 PHE A N 1
ATOM 829 C CA . PHE A 1 96 ? -17.232 -14.876 18.163 1.00 78.88 96 PHE A CA 1
ATOM 830 C C . PHE A 1 96 ? -16.222 -15.654 19.014 1.00 78.88 96 PHE A C 1
ATOM 832 O O . PHE A 1 96 ? -15.290 -15.060 19.547 1.00 78.88 96 PHE A O 1
ATOM 839 N N . THR A 1 97 ? -16.405 -16.966 19.157 1.00 78.38 97 THR A N 1
ATOM 840 C CA . THR A 1 97 ? -15.627 -17.807 20.087 1.00 78.38 97 THR A CA 1
ATOM 841 C C . THR A 1 97 ? -14.519 -18.627 19.426 1.00 78.38 97 THR A C 1
ATOM 843 O O . THR A 1 97 ? -13.922 -19.471 20.092 1.00 78.38 97 THR A O 1
ATOM 846 N N . GLU A 1 98 ? -14.269 -18.467 18.125 1.00 79.94 98 GLU A N 1
ATOM 847 C CA . GLU A 1 98 ? -13.259 -19.284 17.446 1.00 79.94 98 GLU A CA 1
ATOM 848 C C . GLU A 1 98 ? -11.845 -18.755 17.698 1.00 79.94 98 GLU A C 1
ATOM 850 O O . GLU A 1 98 ? -11.582 -17.551 17.654 1.00 79.94 98 GLU A O 1
ATOM 855 N N . GLU A 1 99 ? -10.910 -19.677 17.913 1.00 77.56 99 GLU A N 1
ATOM 856 C CA . GLU A 1 99 ? -9.491 -19.352 17.944 1.00 77.56 99 GLU A CA 1
ATOM 857 C C . GLU A 1 99 ? -8.971 -19.146 16.520 1.00 77.56 99 GLU A C 1
ATOM 859 O O . GLU A 1 99 ? -9.075 -20.028 15.665 1.00 77.56 99 GLU A O 1
ATOM 864 N N . VAL A 1 100 ? -8.349 -17.993 16.275 1.00 76.50 100 VAL A N 1
ATOM 865 C CA . VAL A 1 100 ? -7.672 -17.712 15.008 1.00 76.50 100 VAL A CA 1
ATOM 866 C C . VAL A 1 100 ? -6.164 -17.824 15.233 1.00 76.50 100 VAL A C 1
ATOM 868 O O . VAL A 1 100 ? -5.550 -16.909 15.784 1.00 76.50 100 VAL A O 1
ATOM 871 N N . PRO A 1 101 ? -5.528 -18.941 14.835 1.00 73.12 101 PRO A N 1
ATOM 872 C CA . PRO A 1 101 ? -4.101 -19.118 15.043 1.00 73.12 101 PRO A CA 1
ATOM 873 C C . PRO A 1 101 ? -3.308 -18.157 14.155 1.00 73.12 101 PRO A C 1
ATOM 875 O O . PRO A 1 101 ? -3.447 -18.157 12.928 1.00 73.12 101 PRO A O 1
ATOM 878 N N . HIS A 1 102 ? -2.405 -17.387 14.761 1.00 71.31 102 HIS A N 1
ATOM 879 C CA . HIS A 1 102 ? -1.482 -16.531 14.024 1.00 71.31 102 HIS A CA 1
ATOM 880 C C . HIS A 1 102 ? -0.385 -17.389 13.368 1.00 71.31 102 HIS A C 1
ATOM 882 O O . HIS A 1 102 ? 0.652 -17.674 13.964 1.00 71.31 102 HIS A O 1
ATOM 888 N N . LYS A 1 103 ? -0.636 -17.855 12.138 1.00 71.88 103 LYS A N 1
ATOM 889 C CA . LYS A 1 103 ? 0.253 -18.800 11.432 1.00 71.88 103 LYS A CA 1
ATOM 890 C C . LYS A 1 103 ? 1.510 -18.163 10.838 1.00 71.88 103 LYS A C 1
ATOM 892 O O . LYS A 1 103 ? 2.519 -18.847 10.710 1.00 71.88 103 LYS A O 1
ATOM 897 N N . ASN A 1 104 ? 1.455 -16.883 10.474 1.00 69.25 104 ASN A N 1
ATOM 898 C CA . ASN A 1 104 ? 2.527 -16.205 9.748 1.00 69.25 104 ASN A CA 1
ATOM 899 C C . ASN A 1 104 ? 2.874 -14.889 10.436 1.00 69.25 104 ASN A C 1
ATOM 901 O O . ASN A 1 104 ? 2.026 -14.010 10.498 1.00 69.25 104 ASN A O 1
ATOM 905 N N . LYS A 1 105 ? 4.122 -14.732 10.883 1.00 69.06 105 LYS A N 1
ATOM 906 C CA . LYS A 1 105 ? 4.659 -13.439 11.317 1.00 69.06 105 LYS A CA 1
ATOM 907 C C . LYS A 1 105 ? 5.634 -12.927 10.268 1.00 69.06 105 LYS A C 1
ATOM 909 O O . LYS A 1 105 ? 6.681 -13.532 10.044 1.00 69.06 105 LYS A O 1
ATOM 914 N N . SER A 1 106 ? 5.288 -11.814 9.638 1.00 72.44 106 SER A N 1
ATOM 915 C CA . SER A 1 106 ? 6.224 -11.052 8.815 1.00 72.44 106 SER A CA 1
ATOM 916 C C . SER A 1 106 ? 7.170 -10.288 9.738 1.00 72.44 106 SER A C 1
ATOM 918 O O . SER A 1 106 ? 6.726 -9.702 10.725 1.00 72.44 106 SER A O 1
ATOM 920 N N . ALA A 1 107 ? 8.469 -10.281 9.441 1.00 72.75 107 ALA A N 1
ATOM 921 C CA . ALA A 1 107 ? 9.379 -9.380 10.138 1.00 72.75 107 ALA A CA 1
ATOM 922 C C . ALA A 1 107 ? 9.062 -7.932 9.718 1.00 72.75 107 ALA A C 1
ATOM 924 O O . ALA A 1 107 ? 8.934 -7.692 8.513 1.00 72.75 107 ALA A O 1
ATOM 925 N N . PRO A 1 108 ? 8.948 -6.979 10.661 1.00 68.94 108 PRO A N 1
ATOM 926 C CA . PRO A 1 108 ? 8.770 -5.578 10.307 1.00 68.94 108 PRO A CA 1
ATOM 927 C C . PRO A 1 108 ? 9.979 -5.109 9.494 1.00 68.94 108 PRO A C 1
ATOM 929 O O . PRO A 1 108 ? 11.129 -5.275 9.917 1.00 68.94 108 PRO A O 1
ATOM 932 N N . GLN A 1 109 ? 9.723 -4.556 8.311 1.00 74.50 109 GLN A N 1
ATOM 933 C CA . GLN A 1 109 ? 10.768 -3.960 7.489 1.00 74.50 109 GLN A CA 1
ATOM 934 C C . GLN A 1 109 ? 10.960 -2.498 7.887 1.00 74.50 109 GLN A C 1
ATOM 936 O O . GLN A 1 109 ? 10.010 -1.780 8.191 1.00 74.50 109 GLN A O 1
ATOM 941 N N . LYS A 1 110 ? 12.218 -2.053 7.895 1.00 77.06 110 LYS A N 1
ATOM 942 C CA . LYS A 1 110 ? 12.563 -0.650 8.133 1.00 77.06 110 LYS A CA 1
ATOM 943 C C . LYS A 1 110 ? 12.704 0.059 6.797 1.00 77.06 110 LYS A C 1
ATOM 945 O O . LYS A 1 110 ? 13.503 -0.370 5.966 1.00 77.06 110 LYS A O 1
ATOM 950 N N . TYR A 1 111 ? 11.967 1.151 6.622 1.00 81.75 111 TYR A N 1
ATOM 951 C CA . TYR A 1 111 ? 11.966 1.951 5.393 1.00 81.75 111 TYR A CA 1
ATOM 952 C C . TYR A 1 111 ? 12.520 3.366 5.608 1.00 81.75 111 TYR A C 1
ATOM 954 O O . TYR A 1 111 ? 12.431 4.191 4.708 1.00 81.75 111 TYR A O 1
ATOM 962 N N . ASP A 1 112 ? 13.128 3.635 6.767 1.00 76.31 112 ASP A N 1
ATOM 963 C CA . ASP A 1 112 ? 13.511 4.965 7.278 1.00 76.31 112 ASP A CA 1
ATOM 964 C C . ASP A 1 112 ? 14.428 5.779 6.341 1.00 76.31 112 ASP A C 1
ATOM 966 O O . ASP A 1 112 ? 14.600 6.981 6.514 1.00 76.31 112 ASP A O 1
ATOM 970 N N . LYS A 1 113 ? 15.052 5.124 5.356 1.00 84.50 113 LYS A N 1
ATOM 971 C CA . LYS A 1 113 ? 15.963 5.746 4.383 1.00 84.50 113 LYS A CA 1
ATOM 972 C C . LYS A 1 113 ? 15.366 5.903 2.984 1.00 84.50 113 LYS A C 1
ATOM 974 O O . LYS A 1 113 ? 16.019 6.486 2.124 1.00 84.50 113 LYS A O 1
ATOM 979 N N . LEU A 1 114 ? 14.167 5.378 2.738 1.00 88.81 114 LEU A N 1
ATOM 980 C CA . LEU A 1 114 ? 13.538 5.419 1.423 1.00 88.81 114 LEU A CA 1
ATOM 981 C C . LEU A 1 114 ? 12.754 6.726 1.240 1.00 88.81 114 LEU A C 1
ATOM 983 O O . LEU A 1 114 ? 12.009 7.127 2.136 1.00 88.81 114 LEU A O 1
ATOM 987 N N . PRO A 1 115 ? 12.856 7.390 0.076 1.00 89.25 115 PRO A N 1
ATOM 988 C CA . PRO A 1 115 ? 12.112 8.614 -0.195 1.00 89.25 115 PRO A CA 1
ATOM 989 C C . PRO A 1 115 ? 10.641 8.298 -0.513 1.00 89.25 115 PRO A C 1
ATOM 991 O O . PRO A 1 115 ? 10.208 8.391 -1.646 1.00 89.25 115 PRO A O 1
ATOM 994 N N . VAL A 1 116 ? 9.824 7.913 0.463 1.00 90.06 116 VAL A N 1
ATOM 995 C CA . VAL A 1 116 ? 8.460 7.391 0.212 1.00 90.06 116 VAL A CA 1
ATOM 996 C C . VAL A 1 116 ? 7.381 8.457 -0.038 1.00 90.06 116 VAL A C 1
ATOM 998 O O . VAL A 1 116 ? 6.200 8.128 -0.120 1.00 90.06 116 VAL A O 1
ATOM 1001 N N . LYS A 1 117 ? 7.752 9.731 -0.213 1.00 89.00 117 LYS A N 1
ATOM 1002 C CA . LYS A 1 117 ? 6.801 10.857 -0.270 1.00 89.00 117 LYS A CA 1
ATOM 1003 C C . LYS A 1 117 ? 5.741 10.717 -1.364 1.00 89.00 117 LYS A C 1
ATOM 1005 O O . LYS A 1 117 ? 4.573 11.015 -1.120 1.00 89.00 117 LYS A O 1
ATOM 1010 N N . ALA A 1 118 ? 6.112 10.284 -2.573 1.00 89.81 118 ALA A N 1
ATOM 1011 C CA . ALA A 1 118 ? 5.128 10.115 -3.643 1.00 89.81 118 ALA A CA 1
ATOM 1012 C C . ALA A 1 118 ? 4.148 8.974 -3.336 1.00 89.81 118 ALA A C 1
ATOM 1014 O O . ALA A 1 118 ? 2.952 9.114 -3.592 1.00 89.81 118 ALA A O 1
ATOM 1015 N N . ILE A 1 119 ? 4.631 7.887 -2.727 1.00 92.44 119 ILE A N 1
ATOM 1016 C CA . ILE A 1 119 ? 3.801 6.763 -2.281 1.00 92.44 119 ILE A CA 1
ATOM 1017 C C . ILE A 1 119 ? 2.821 7.230 -1.205 1.00 92.44 119 ILE A C 1
ATOM 1019 O O . ILE A 1 119 ? 1.626 6.969 -1.313 1.00 92.44 119 ILE A O 1
ATOM 1023 N N . GLU A 1 120 ? 3.298 7.953 -0.193 1.00 91.44 120 GLU A N 1
ATOM 1024 C CA . GLU A 1 120 ? 2.449 8.511 0.865 1.00 91.44 120 GLU A CA 1
ATOM 1025 C C . GLU A 1 120 ? 1.388 9.454 0.307 1.00 91.44 120 GLU A C 1
ATOM 1027 O O . GLU A 1 120 ? 0.239 9.398 0.729 1.00 91.44 120 GLU A O 1
ATOM 1032 N N . ARG A 1 121 ? 1.738 10.282 -0.683 1.00 91.12 121 ARG A N 1
ATOM 1033 C CA . ARG A 1 121 ? 0.778 11.157 -1.362 1.00 91.12 121 ARG A CA 1
ATOM 1034 C C . ARG A 1 121 ? -0.281 10.352 -2.117 1.00 91.12 121 ARG A C 1
ATOM 1036 O O . ARG A 1 121 ? -1.472 10.613 -1.952 1.00 91.12 121 ARG A O 1
ATOM 1043 N N . TYR A 1 122 ? 0.141 9.371 -2.915 1.00 92.12 122 TYR A N 1
ATOM 1044 C CA . TYR A 1 122 ? -0.767 8.543 -3.710 1.00 92.12 122 TYR A CA 1
ATOM 1045 C C . TYR A 1 122 ? -1.723 7.731 -2.827 1.00 92.12 122 TYR A C 1
ATOM 1047 O O . TYR A 1 122 ? -2.928 7.705 -3.070 1.00 92.12 122 TYR A O 1
ATOM 1055 N N . PHE A 1 123 ? -1.202 7.118 -1.762 1.00 92.56 123 PHE A N 1
ATOM 1056 C CA . PHE A 1 123 ? -1.954 6.316 -0.793 1.00 92.56 123 PHE A CA 1
ATOM 1057 C C . PHE A 1 123 ? -2.399 7.125 0.436 1.00 92.56 123 PHE A C 1
ATOM 1059 O O . PHE A 1 123 ? -2.634 6.552 1.496 1.00 92.56 123 PHE A O 1
ATOM 1066 N N . SER A 1 124 ? -2.506 8.449 0.330 1.00 92.25 124 SER A N 1
ATOM 1067 C CA . SER A 1 124 ? -2.701 9.332 1.491 1.00 92.2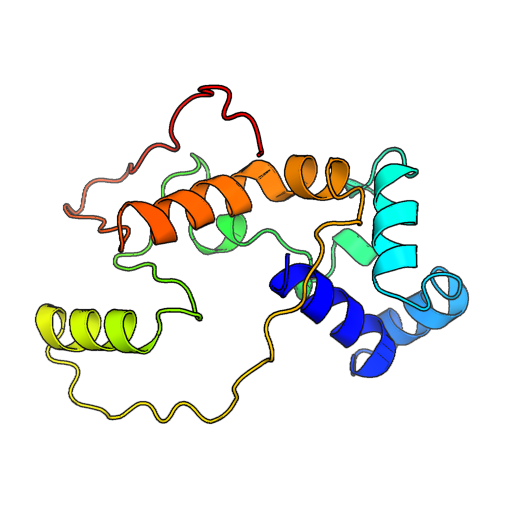5 124 SER A CA 1
ATOM 1068 C C . SER A 1 124 ? -3.931 8.985 2.329 1.00 92.25 124 SER A C 1
ATOM 1070 O O . SER A 1 124 ? -3.861 9.010 3.555 1.00 92.25 124 SER A O 1
ATOM 1072 N N . GLU A 1 125 ? -5.037 8.602 1.697 1.00 89.94 125 GLU A N 1
ATOM 1073 C CA . GLU A 1 125 ? -6.251 8.159 2.392 1.00 89.94 125 GLU A CA 1
ATOM 1074 C C . GLU A 1 125 ? -6.032 6.844 3.160 1.00 89.94 125 GLU A C 1
ATOM 1076 O O . GLU A 1 125 ? -6.435 6.748 4.319 1.00 89.94 125 GLU A O 1
ATOM 1081 N N . ASP A 1 126 ? -5.320 5.871 2.572 1.00 91.06 126 ASP A N 1
ATOM 1082 C CA . ASP A 1 126 ? -4.945 4.627 3.261 1.00 91.06 126 ASP A CA 1
ATOM 1083 C C . ASP A 1 126 ? -4.102 4.943 4.504 1.00 91.06 126 ASP A C 1
ATOM 1085 O O . ASP A 1 126 ? -4.357 4.396 5.574 1.00 91.06 126 ASP A O 1
ATOM 1089 N N . PHE A 1 127 ? -3.112 5.837 4.384 1.00 90.19 127 PHE A N 1
ATOM 1090 C CA . PHE A 1 127 ? -2.263 6.244 5.508 1.00 90.19 127 PHE A CA 1
ATOM 1091 C C . PHE A 1 127 ? -3.052 6.981 6.597 1.00 90.19 127 PHE A C 1
ATOM 1093 O O . PHE A 1 127 ? -2.811 6.747 7.781 1.00 90.19 127 PHE A O 1
ATOM 1100 N N . LYS A 1 128 ? -4.021 7.831 6.231 1.00 87.06 128 LYS A N 1
ATOM 1101 C CA . LYS A 1 128 ? -4.903 8.508 7.196 1.00 87.06 128 LYS A CA 1
ATOM 1102 C C . LYS A 1 128 ? -5.731 7.501 7.996 1.00 87.06 128 LYS A C 1
ATOM 1104 O O . LYS A 1 128 ? -5.688 7.533 9.224 1.00 87.06 128 LYS A O 1
ATOM 1109 N N . ILE A 1 129 ? -6.428 6.586 7.315 1.00 83.50 129 ILE A N 1
ATOM 1110 C CA . ILE A 1 129 ? -7.236 5.546 7.972 1.00 83.50 129 ILE A CA 1
ATOM 1111 C C . ILE A 1 129 ? -6.354 4.638 8.827 1.00 83.50 129 ILE A C 1
ATOM 1113 O O . ILE A 1 129 ? -6.718 4.299 9.949 1.00 83.50 129 ILE A O 1
ATOM 1117 N N . TRP A 1 130 ? -5.179 4.268 8.323 1.00 84.38 130 TRP A N 1
ATOM 1118 C CA . TRP A 1 130 ? -4.212 3.462 9.055 1.00 84.38 130 TRP A CA 1
ATOM 1119 C C . TRP A 1 130 ? -3.766 4.121 10.361 1.00 84.38 130 TRP A C 1
ATOM 1121 O O . TRP A 1 130 ? -3.849 3.512 11.428 1.00 84.38 130 TRP A O 1
ATOM 1131 N N . ASN A 1 131 ? -3.339 5.383 10.287 1.00 83.00 131 ASN A N 1
ATOM 1132 C CA . ASN A 1 131 ? -2.915 6.145 11.455 1.00 83.00 131 ASN A CA 1
ATOM 1133 C C . ASN A 1 131 ? -4.058 6.284 12.461 1.00 83.00 131 ASN A C 1
ATOM 1135 O O . ASN A 1 131 ? -3.833 6.144 13.659 1.00 83.00 131 ASN A O 1
ATOM 1139 N N . GLN A 1 132 ? -5.289 6.489 11.988 1.00 76.88 132 GLN A N 1
ATOM 1140 C CA . GLN A 1 132 ? -6.460 6.500 12.854 1.00 76.88 132 GLN A CA 1
ATOM 1141 C C . GLN A 1 132 ? -6.692 5.137 13.521 1.00 76.88 132 GLN A C 1
ATOM 1143 O O . GLN A 1 132 ? -6.842 5.068 14.737 1.00 76.88 132 GLN A O 1
ATOM 1148 N N . ALA A 1 133 ? -6.663 4.044 12.757 1.00 74.88 133 ALA A N 1
ATOM 1149 C CA . ALA A 1 133 ? -6.872 2.695 13.276 1.00 74.88 133 ALA A CA 1
ATOM 1150 C C . ALA A 1 133 ? -5.832 2.313 14.345 1.00 74.88 133 ALA A C 1
ATOM 1152 O O . ALA A 1 133 ? -6.191 1.676 15.338 1.00 74.88 133 ALA A O 1
ATOM 1153 N N . ILE A 1 134 ? -4.574 2.738 14.176 1.00 73.25 134 ILE A N 1
ATOM 1154 C CA . ILE A 1 134 ? -3.508 2.567 15.173 1.00 73.25 134 ILE A CA 1
ATOM 1155 C C . ILE A 1 134 ? -3.722 3.464 16.401 1.00 73.25 134 ILE A C 1
ATOM 1157 O O . ILE A 1 134 ? -3.603 2.980 17.528 1.00 73.25 134 ILE A O 1
ATOM 1161 N N . ASN A 1 135 ? -4.012 4.755 16.203 1.00 67.25 135 ASN A N 1
ATOM 1162 C CA . ASN A 1 135 ? -4.053 5.755 17.279 1.00 67.25 135 ASN A CA 1
ATOM 1163 C C . ASN A 1 135 ? -5.317 5.655 18.133 1.00 67.25 135 ASN A C 1
ATOM 1165 O O . ASN A 1 135 ? -5.232 5.557 19.358 1.00 67.25 135 ASN A O 1
ATOM 1169 N N . ASP A 1 136 ? -6.483 5.632 17.488 1.00 58.31 136 ASP A N 1
ATOM 1170 C CA . ASP A 1 136 ? -7.782 5.515 18.160 1.00 58.31 136 ASP A CA 1
ATOM 1171 C C . ASP A 1 136 ? -8.014 4.091 18.656 1.00 58.31 136 ASP A C 1
ATOM 1173 O O . ASP A 1 136 ? -8.889 3.841 19.488 1.00 58.31 136 ASP A O 1
ATOM 1177 N N . LYS A 1 137 ? -7.174 3.160 18.182 1.00 53.31 137 LYS A N 1
ATOM 1178 C CA . LYS A 1 137 ? -7.223 1.754 18.512 1.00 53.31 137 LYS A CA 1
ATOM 1179 C C . LYS A 1 137 ? -8.645 1.223 18.329 1.00 53.31 137 LYS A C 1
ATOM 1181 O O . LYS A 1 137 ? -9.236 0.808 19.327 1.00 53.31 137 LYS A O 1
ATOM 1186 N N . ILE A 1 138 ? -9.106 1.227 17.069 1.00 55.09 138 ILE A N 1
ATOM 1187 C CA . ILE A 1 138 ? -10.375 0.733 16.482 1.00 55.09 138 ILE A CA 1
ATOM 1188 C C . ILE A 1 138 ? -11.217 1.863 15.880 1.00 55.09 138 ILE A C 1
ATOM 1190 O O . ILE A 1 138 ? -11.654 2.771 16.583 1.00 55.09 138 ILE A O 1
ATOM 1194 N N . ILE A 1 139 ? -11.559 1.726 14.596 1.00 54.41 139 ILE A N 1
ATOM 1195 C CA . ILE A 1 139 ? -12.659 2.491 14.000 1.00 54.41 139 ILE A CA 1
ATOM 1196 C C . ILE A 1 139 ? -13.950 1.705 14.233 1.00 54.41 139 ILE A C 1
ATOM 1198 O O . ILE A 1 139 ? -14.146 0.634 13.658 1.00 54.41 139 ILE A O 1
ATOM 1202 N N . PHE A 1 140 ? -14.810 2.230 15.105 1.00 51.31 140 PHE A N 1
ATOM 1203 C CA . PHE A 1 140 ? -16.169 1.737 15.300 1.00 51.31 140 PHE A CA 1
ATOM 1204 C C . PHE A 1 140 ? -17.150 2.623 14.538 1.00 51.31 140 PHE A C 1
ATOM 1206 O O . PHE A 1 140 ? -17.270 3.813 14.837 1.00 51.31 140 PHE A O 1
ATOM 1213 N N . ASN A 1 141 ? -17.938 2.034 13.639 1.00 51.75 141 ASN A N 1
ATOM 1214 C CA . ASN A 1 141 ? -19.159 2.686 13.182 1.00 51.75 141 ASN A CA 1
ATOM 1215 C C . ASN A 1 141 ? -20.248 2.487 14.253 1.00 51.75 141 ASN A C 1
ATOM 1217 O O . ASN A 1 141 ? -20.973 1.493 14.276 1.00 51.75 141 ASN A O 1
ATOM 1221 N N . HIS A 1 142 ? -20.290 3.376 15.249 1.00 44.44 142 HIS A N 1
ATOM 1222 C CA . HIS A 1 142 ? -21.105 3.168 16.452 1.00 44.44 142 HIS A CA 1
ATOM 1223 C C . HIS A 1 142 ? -22.612 3.354 16.263 1.00 44.44 142 HIS A C 1
ATOM 1225 O O . HIS A 1 142 ? -23.371 3.088 17.191 1.00 44.44 142 HIS A O 1
ATOM 1231 N N . ASN A 1 143 ? -23.069 3.762 15.086 1.00 39.72 143 ASN A N 1
ATOM 1232 C CA . ASN A 1 143 ? -24.480 3.940 14.798 1.00 39.72 143 ASN A CA 1
ATOM 1233 C C . ASN A 1 143 ? -24.714 3.477 13.366 1.00 39.72 143 ASN A C 1
ATOM 1235 O O . ASN A 1 143 ? -23.890 3.769 12.518 1.00 39.72 143 ASN A O 1
ATOM 1239 N N . ASN A 1 144 ? -25.850 2.857 13.057 1.00 39.84 144 ASN A N 1
ATOM 1240 C CA . ASN A 1 144 ? -26.342 2.704 11.680 1.00 39.84 144 ASN A CA 1
ATOM 1241 C C . ASN A 1 144 ? -26.650 4.083 11.039 1.00 39.84 144 ASN A C 1
ATOM 1243 O O . ASN A 1 144 ? -27.775 4.364 10.629 1.00 39.84 144 ASN A O 1
ATOM 1247 N N . LYS A 1 145 ? -25.672 4.986 11.020 1.00 34.66 145 LYS A N 1
ATOM 1248 C CA . LYS A 1 145 ? -25.661 6.287 10.375 1.00 34.66 145 LYS A CA 1
ATOM 1249 C C . LYS A 1 145 ? -24.407 6.317 9.497 1.00 34.66 145 LYS A C 1
ATOM 1251 O O . LYS A 1 145 ? -23.317 6.095 10.016 1.00 34.66 145 LYS A O 1
ATOM 1256 N N . PRO A 1 146 ? -24.546 6.558 8.187 1.00 35.34 146 PRO A N 1
ATOM 1257 C CA . PRO A 1 146 ? -23.396 6.702 7.309 1.00 35.34 146 PRO A CA 1
ATOM 1258 C C . PRO A 1 146 ? -22.588 7.924 7.759 1.00 35.34 146 PRO A C 1
ATOM 1260 O O . PRO A 1 146 ? -23.175 8.968 8.045 1.00 35.34 146 PRO A O 1
ATOM 1263 N N . GLY A 1 147 ? -21.264 7.792 7.829 1.00 40.47 147 GLY A N 1
ATOM 1264 C CA . GLY A 1 147 ? -20.374 8.942 7.986 1.00 40.47 147 GLY A CA 1
ATOM 1265 C C . GLY A 1 147 ? -19.494 8.922 9.223 1.00 40.47 147 GLY A C 1
ATOM 1266 O O . GLY A 1 147 ? -19.712 9.689 10.160 1.00 40.47 147 GLY A O 1
ATOM 1267 N N . LEU A 1 148 ? -18.432 8.115 9.183 1.00 42.81 148 LEU A N 1
ATOM 1268 C CA . LEU A 1 148 ? -17.169 8.557 9.764 1.00 42.81 148 LEU A CA 1
ATOM 1269 C C . LEU A 1 148 ? -16.472 9.377 8.668 1.00 42.81 148 LEU A C 1
ATOM 1271 O O . LEU A 1 148 ? -15.913 8.801 7.737 1.00 42.81 148 LEU A O 1
ATOM 1275 N N . ASN A 1 149 ? -16.595 10.705 8.727 1.00 45.88 149 ASN A N 1
ATOM 1276 C CA . ASN A 1 149 ? -15.903 11.590 7.790 1.00 45.88 149 ASN A CA 1
ATOM 1277 C C . ASN A 1 149 ? -14.393 11.464 8.022 1.00 45.88 149 ASN A C 1
ATOM 1279 O O . ASN A 1 149 ? -13.940 11.521 9.170 1.00 45.88 149 ASN A O 1
ATOM 1283 N N . LEU A 1 150 ? -13.615 11.334 6.944 1.00 42.56 150 LEU A N 1
ATOM 1284 C CA . LEU A 1 150 ? -12.165 11.498 7.019 1.00 42.56 150 LEU A CA 1
ATOM 1285 C C . LEU A 1 150 ? -11.849 12.872 7.641 1.00 42.56 150 LEU A C 1
ATOM 1287 O O . LEU A 1 150 ? -12.485 13.860 7.263 1.00 42.56 150 LEU A O 1
ATOM 1291 N N . PRO A 1 151 ? -10.887 12.971 8.575 1.00 42.06 151 PRO A N 1
ATOM 1292 C CA . PRO A 1 151 ? -10.495 14.262 9.118 1.00 42.06 151 PRO A CA 1
ATOM 1293 C C . PRO A 1 151 ? -9.953 15.162 7.998 1.00 42.06 151 PRO A C 1
ATOM 1295 O O . PRO A 1 151 ? -9.105 14.745 7.198 1.00 42.06 151 PRO A O 1
ATOM 1298 N N . GLU A 1 152 ? -10.458 16.397 7.948 1.00 43.22 152 GLU A N 1
ATOM 1299 C CA . GLU A 1 152 ? -9.924 17.452 7.085 1.00 43.22 152 GLU A CA 1
ATOM 1300 C C . GLU A 1 152 ? -8.447 17.716 7.407 1.00 43.22 152 GLU A C 1
ATOM 1302 O O . GLU A 1 152 ? -7.983 17.477 8.526 1.00 43.22 152 GLU A O 1
ATOM 1307 N N . GLU A 1 153 ? -7.698 18.157 6.391 1.00 34.91 153 GLU A N 1
ATOM 1308 C CA . GLU A 1 153 ? -6.250 18.361 6.437 1.00 34.91 153 GLU A CA 1
ATOM 1309 C C . GLU A 1 153 ? -5.814 19.200 7.643 1.00 3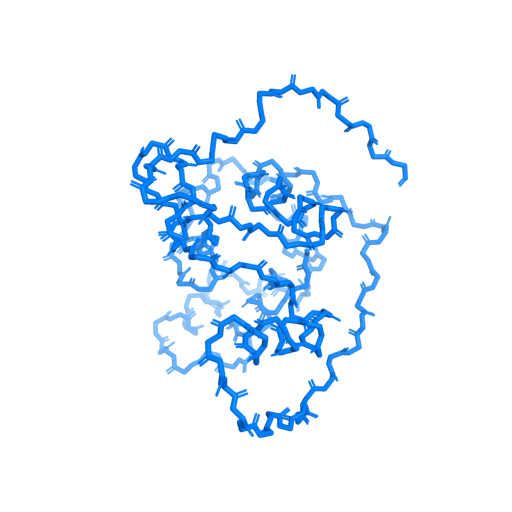4.91 153 GLU A C 1
ATOM 1311 O O . GLU A 1 153 ? -5.831 20.424 7.615 1.00 34.91 153 GLU A O 1
ATOM 1316 N N . ASN A 1 154 ? -5.315 18.532 8.678 1.00 36.03 154 ASN A N 1
ATOM 1317 C CA . ASN A 1 154 ? -4.365 19.136 9.592 1.00 36.03 154 ASN A CA 1
ATOM 1318 C C . ASN A 1 154 ? -3.007 18.514 9.293 1.00 36.03 154 ASN A C 1
ATOM 1320 O O . ASN A 1 154 ? -2.798 17.313 9.455 1.00 36.03 154 ASN A O 1
ATOM 1324 N N . SER A 1 155 ? -2.107 19.348 8.783 1.00 39.88 155 SER A N 1
ATOM 1325 C CA . SER A 1 155 ? -0.718 19.028 8.474 1.00 39.88 155 SER A CA 1
ATOM 1326 C C . SER A 1 155 ? -0.037 18.337 9.659 1.00 39.88 155 SER A C 1
ATOM 1328 O O . SER A 1 155 ? 0.273 18.985 10.661 1.00 39.88 155 SER A O 1
ATOM 1330 N N . VAL A 1 156 ? 0.222 17.035 9.542 1.00 34.06 156 VAL A N 1
ATOM 1331 C CA . VAL A 1 156 ? 1.077 16.302 10.480 1.00 34.06 156 VAL A CA 1
ATOM 1332 C C . VAL A 1 156 ? 2.461 16.171 9.853 1.00 34.06 156 VAL A C 1
ATOM 1334 O O . VAL A 1 156 ? 2.632 15.574 8.793 1.00 34.06 156 VAL A O 1
ATOM 1337 N N . SER A 1 157 ? 3.439 16.791 10.512 1.00 30.86 157 SER A N 1
ATOM 1338 C CA . SER A 1 157 ? 4.868 16.652 10.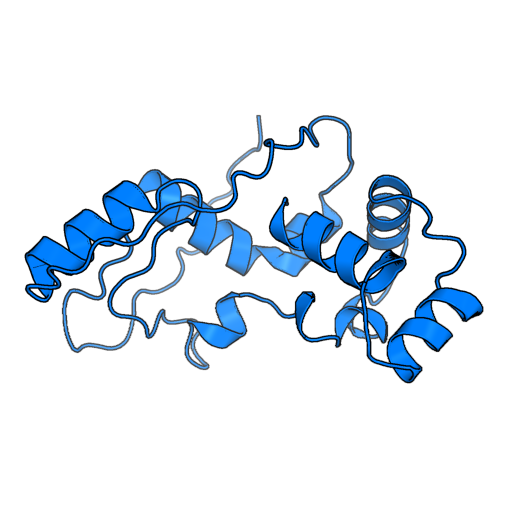238 1.00 30.86 157 SER A CA 1
ATOM 1339 C C . SER A 1 157 ? 5.322 15.240 10.598 1.00 30.86 157 SER A C 1
ATOM 1341 O O . SER A 1 157 ? 5.117 14.807 11.730 1.00 30.86 157 SER A O 1
ATOM 1343 N N . TYR A 1 158 ? 5.981 14.555 9.667 1.00 34.28 158 TYR A N 1
ATOM 1344 C CA . TYR A 1 158 ? 6.676 13.298 9.940 1.00 34.28 158 TYR A CA 1
ATOM 1345 C C . TYR A 1 158 ? 7.992 13.595 10.675 1.00 34.28 158 TYR A C 1
ATOM 1347 O O . TYR A 1 158 ? 8.762 14.449 10.227 1.00 34.28 158 TYR A O 1
ATOM 1355 N N . ALA A 1 159 ? 8.211 12.928 11.808 1.00 32.97 159 ALA A N 1
ATOM 1356 C CA . ALA A 1 159 ? 9.477 12.874 12.541 1.00 32.97 159 ALA A CA 1
ATOM 1357 C C . ALA A 1 159 ? 10.049 11.458 12.452 1.00 32.97 159 ALA A C 1
ATOM 1359 O O . ALA A 1 159 ? 9.227 10.512 12.454 1.00 32.97 159 ALA A O 1
#

Secondary structure (DSSP, 8-state):
-HHHHHHHHIIIII---HHHHHHHHHTSTT--SHHHHHHHHHH-S-GGG-GGGGSGGGS-SHHHHB-TTS-B--SEE--GGGHHHHHHHHHHHH-----------PPPPP-TTS-THHHHHHTHHHHHHHHHIIIII-EE--SSSS--PPPP---PPP-